Protein AF-A0AAU2U6T3-F1 (afdb_monomer)

Foldseek 3Di:
DVVVLVVLLVVLVVLLVVLVVVLVVCCVPPNDDPVSVVSVVVSVVSVVVSQVSCCVPPVDSDPPPPD

Secondary structure (DSSP, 8-state):
-HHHHHHHHHHHHHHHHHHHHHHHHHHHHH-S-HHHHHHHHHHHHHHHHHHHHHHHHHS-S-TT---

pLDDT: mean 74.19, std 7.27, range [51.91, 81.94]

Structure (mmCIF, N/CA/C/O backbone):
data_AF-A0AAU2U6T3-F1
#
_entry.id   AF-A0AAU2U6T3-F1
#
loop_
_atom_site.group_PDB
_atom_site.id
_atom_site.type_symbol
_atom_site.label_atom_id
_atom_site.label_alt_id
_atom_site.label_comp_id
_atom_site.label_asym_id
_atom_site.label_entity_id
_atom_site.label_seq_id
_atom_site.pdbx_PDB_ins_code
_atom_site.Cartn_x
_atom_site.Cartn_y
_atom_site.Cartn_z
_atom_site.occupancy
_atom_site.B_iso_or_equiv
_atom_site.auth_seq_id
_atom_site.auth_comp_id
_atom_site.auth_asym_id
_atom_site.auth_atom_id
_atom_site.pdbx_PDB_model_num
ATOM 1 N N . MET A 1 1 ? -23.321 0.026 13.106 1.00 60.66 1 MET A N 1
ATOM 2 C CA . MET A 1 1 ? -21.945 0.579 13.034 1.00 60.66 1 MET A CA 1
ATOM 3 C C . MET A 1 1 ? -20.922 -0.433 12.517 1.00 60.66 1 MET A C 1
ATOM 5 O O . MET A 1 1 ? -20.277 -0.125 11.528 1.00 60.66 1 MET A O 1
ATOM 9 N N . ARG A 1 2 ? -20.821 -1.645 13.091 1.00 64.62 2 ARG A N 1
ATOM 10 C CA . ARG A 1 2 ? -19.826 -2.672 12.702 1.00 64.62 2 ARG A CA 1
ATOM 11 C C . ARG A 1 2 ? -19.942 -3.177 11.249 1.00 64.62 2 ARG A C 1
ATOM 13 O O . ARG A 1 2 ? -18.931 -3.356 10.588 1.00 64.62 2 ARG A O 1
ATOM 20 N N . SER A 1 3 ? -21.162 -3.353 10.731 1.00 70.88 3 SER A N 1
ATOM 21 C CA . SER A 1 3 ? -21.394 -3.784 9.336 1.00 70.88 3 SER A CA 1
ATOM 22 C C . SER A 1 3 ? -20.943 -2.736 8.306 1.00 70.88 3 SER A C 1
ATOM 24 O O . SER A 1 3 ? -20.304 -3.088 7.319 1.00 70.88 3 SER A O 1
ATOM 26 N N . LEU A 1 4 ? -21.168 -1.446 8.582 1.00 74.56 4 LEU A N 1
ATOM 27 C CA . LEU A 1 4 ? -20.759 -0.348 7.698 1.00 74.56 4 LEU A CA 1
ATOM 28 C C . LEU A 1 4 ? -19.230 -0.263 7.565 1.00 74.56 4 LEU A C 1
ATOM 30 O O . LEU A 1 4 ? -18.705 0.006 6.491 1.00 74.56 4 LEU A O 1
ATOM 34 N N . THR A 1 5 ? -18.509 -0.532 8.656 1.00 75.19 5 THR A N 1
ATOM 35 C CA . THR A 1 5 ? -17.040 -0.535 8.671 1.00 75.19 5 THR A CA 1
ATOM 36 C C . THR A 1 5 ? -16.462 -1.738 7.939 1.00 75.19 5 THR A C 1
ATOM 38 O O . THR A 1 5 ? -15.486 -1.584 7.215 1.00 75.19 5 THR A O 1
ATOM 41 N N . VAL A 1 6 ? -17.086 -2.913 8.066 1.00 76.00 6 VAL A N 1
ATOM 42 C CA . VAL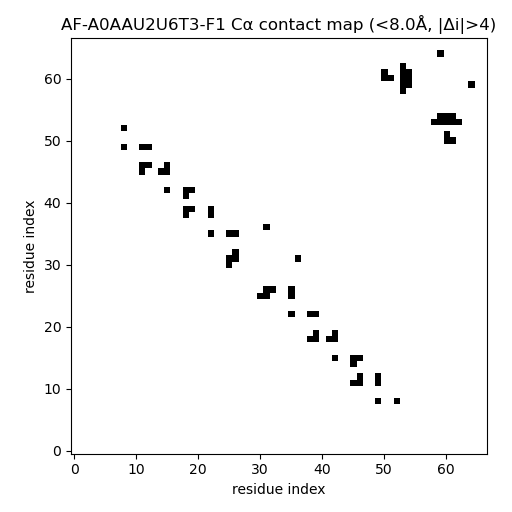 A 1 6 ? -16.701 -4.107 7.296 1.00 76.00 6 VAL A CA 1
ATOM 43 C C . VAL A 1 6 ? -16.958 -3.898 5.804 1.00 76.00 6 VAL A C 1
ATOM 45 O O . VAL A 1 6 ? -16.104 -4.239 4.991 1.00 76.00 6 VAL A O 1
ATOM 48 N N . PHE A 1 7 ? -18.088 -3.284 5.443 1.00 76.62 7 PHE A N 1
ATOM 49 C CA . PHE A 1 7 ? -18.394 -2.929 4.058 1.00 76.62 7 PHE A CA 1
ATOM 50 C C . PHE A 1 7 ? -17.368 -1.938 3.489 1.00 76.62 7 PHE A C 1
ATOM 52 O O . PHE A 1 7 ? -16.793 -2.192 2.434 1.00 76.62 7 PHE A O 1
ATOM 59 N N . ALA A 1 8 ? -17.059 -0.862 4.221 1.00 77.62 8 ALA A N 1
ATOM 60 C CA . ALA A 1 8 ? -16.046 0.112 3.818 1.00 77.62 8 ALA A CA 1
ATOM 61 C C . ALA A 1 8 ? -14.646 -0.513 3.690 1.00 77.62 8 ALA A C 1
ATOM 63 O O . ALA A 1 8 ? -13.950 -0.255 2.711 1.00 77.62 8 ALA A O 1
ATOM 64 N N . GLN A 1 9 ? -14.244 -1.376 4.633 1.00 78.44 9 GLN A N 1
ATOM 65 C CA . GLN A 1 9 ? -12.993 -2.132 4.527 1.00 78.44 9 GLN A CA 1
ATOM 66 C C . GLN A 1 9 ? -12.984 -3.009 3.276 1.00 78.44 9 GLN A C 1
ATOM 68 O O . GLN A 1 9 ? -12.004 -2.969 2.544 1.00 78.44 9 GLN A O 1
ATOM 73 N N . GLY A 1 10 ? -14.077 -3.730 3.003 1.00 79.12 10 GLY A N 1
ATOM 74 C CA . GLY A 1 10 ? -14.244 -4.554 1.806 1.00 79.12 10 GLY A CA 1
ATOM 75 C C . GLY A 1 10 ? -14.036 -3.764 0.514 1.00 79.12 10 GLY A C 1
ATOM 76 O O . GLY A 1 10 ? -13.204 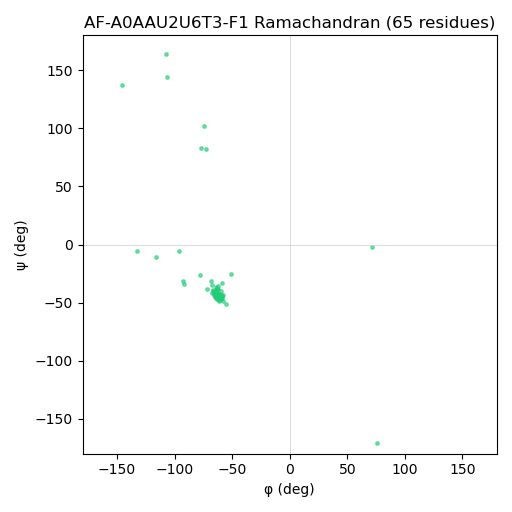-4.150 -0.30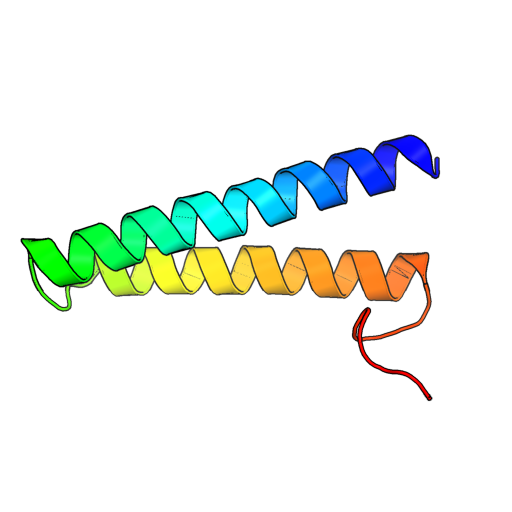7 1.00 79.12 10 GLY A O 1
ATOM 77 N N . VAL A 1 11 ? -14.721 -2.625 0.373 1.00 81.88 11 VAL A N 1
ATOM 78 C CA . VAL A 1 11 ? -14.600 -1.725 -0.789 1.00 81.88 11 VAL A CA 1
ATOM 79 C C . VAL A 1 11 ? -13.169 -1.207 -0.950 1.00 81.88 11 VAL A C 1
ATOM 81 O O . VAL A 1 11 ? -12.634 -1.223 -2.056 1.00 81.88 11 VAL A O 1
ATOM 84 N N . LEU A 1 12 ? -12.516 -0.807 0.145 1.00 78.75 12 LEU A N 1
ATOM 85 C CA . LEU A 1 12 ? -11.126 -0.342 0.125 1.00 78.75 12 LEU A CA 1
ATOM 86 C C . LEU A 1 12 ? -10.150 -1.454 -0.287 1.00 78.75 12 LEU A C 1
ATOM 88 O O . LEU A 1 12 ? -9.301 -1.219 -1.143 1.00 78.75 12 LEU A O 1
ATOM 92 N N . THR A 1 13 ? -10.284 -2.674 0.252 1.00 79.50 13 THR A N 1
ATOM 93 C CA . THR A 1 13 ? -9.472 -3.824 -0.194 1.00 79.50 13 THR A CA 1
ATOM 94 C C . THR A 1 13 ? -9.681 -4.128 -1.669 1.00 79.50 13 THR A C 1
ATOM 96 O O . THR A 1 13 ? -8.718 -4.420 -2.372 1.00 79.50 13 THR A O 1
ATOM 99 N N . LEU A 1 14 ? -10.918 -4.037 -2.156 1.00 80.25 14 LEU A N 1
ATOM 100 C CA . LEU A 1 14 ? -11.224 -4.287 -3.559 1.00 80.25 14 LEU A CA 1
ATOM 101 C C . LEU A 1 14 ? -10.588 -3.214 -4.455 1.00 80.25 14 LEU A C 1
ATOM 103 O O . LEU A 1 14 ? -9.987 -3.548 -5.472 1.00 80.25 14 LEU A O 1
ATOM 107 N N . GLY A 1 15 ? -10.615 -1.948 -4.025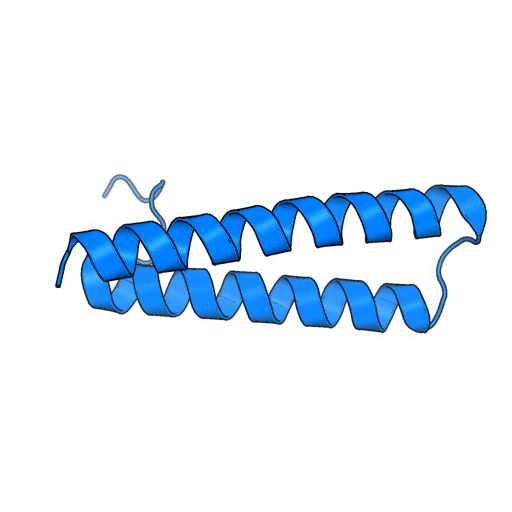 1.00 78.25 15 GLY A N 1
ATOM 108 C CA . GLY A 1 15 ? -9.900 -0.850 -4.681 1.00 78.25 15 GLY A CA 1
ATOM 109 C C . GLY A 1 15 ? -8.386 -1.073 -4.746 1.00 78.25 15 GLY A C 1
ATOM 110 O O . GLY A 1 15 ? -7.794 -0.889 -5.807 1.00 78.25 15 GLY A O 1
ATOM 111 N N . VAL A 1 16 ? -7.770 -1.543 -3.655 1.00 80.62 16 VAL A N 1
ATOM 112 C CA . VAL A 1 16 ? -6.342 -1.917 -3.613 1.00 80.62 16 VAL A CA 1
ATOM 113 C C . VAL A 1 16 ? -6.030 -3.020 -4.627 1.00 80.62 16 VAL A C 1
ATOM 115 O O . VAL A 1 16 ? -5.074 -2.888 -5.387 1.00 80.62 16 VAL A O 1
ATOM 118 N N . VAL A 1 17 ? -6.845 -4.078 -4.686 1.00 81.19 17 VAL A N 1
ATOM 119 C CA . VAL A 1 17 ? -6.656 -5.194 -5.632 1.00 81.19 17 VAL A CA 1
ATOM 120 C C . VAL A 1 17 ? -6.770 -4.722 -7.080 1.00 81.19 17 VAL A C 1
ATOM 122 O O . VAL A 1 17 ? -5.906 -5.041 -7.895 1.00 81.19 17 VAL A O 1
ATOM 125 N N . VAL A 1 18 ? -7.797 -3.930 -7.400 1.00 81.94 18 VAL A N 1
ATOM 126 C CA . VAL A 1 18 ? -8.004 -3.397 -8.755 1.00 81.94 18 VAL A CA 1
ATOM 127 C C . VAL A 1 18 ? -6.850 -2.480 -9.158 1.00 81.94 18 VAL A C 1
ATOM 129 O O . VAL A 1 18 ? -6.292 -2.651 -10.237 1.00 81.94 18 VAL A O 1
ATOM 132 N N . MET A 1 19 ? -6.432 -1.554 -8.291 1.00 79.56 19 MET A N 1
ATOM 133 C CA . MET A 1 19 ? -5.294 -0.668 -8.562 1.00 79.56 19 MET A CA 1
ATOM 134 C C . MET A 1 19 ? -3.978 -1.433 -8.728 1.00 79.56 19 MET A C 1
ATOM 136 O O . MET A 1 19 ? -3.156 -1.060 -9.564 1.00 79.56 19 MET A O 1
ATOM 140 N N . MET A 1 20 ? -3.776 -2.514 -7.972 1.00 81.25 20 MET A N 1
ATOM 141 C CA . MET A 1 20 ? -2.591 -3.366 -8.095 1.00 81.25 20 MET A CA 1
ATOM 142 C C . MET A 1 20 ? -2.576 -4.106 -9.432 1.00 81.25 20 MET A C 1
ATOM 144 O O . MET A 1 20 ? -1.541 -4.144 -10.094 1.00 81.25 20 MET A O 1
ATOM 148 N N . LEU A 1 21 ? -3.729 -4.621 -9.863 1.00 81.06 21 LEU A N 1
ATOM 149 C CA . LEU A 1 21 ? -3.914 -5.226 -11.182 1.00 81.06 21 LEU A CA 1
ATOM 150 C C . LEU A 1 21 ? -3.666 -4.223 -12.312 1.00 81.06 21 LEU A C 1
ATOM 152 O O . LEU A 1 21 ? -2.913 -4.529 -13.230 1.00 81.06 21 LEU A O 1
ATOM 156 N N . VAL A 1 22 ? -4.243 -3.021 -12.228 1.00 81.25 22 VAL A N 1
ATOM 157 C CA . VAL A 1 22 ? -4.073 -1.962 -13.238 1.00 81.25 22 VAL A CA 1
ATOM 158 C C . VAL A 1 22 ? -2.620 -1.502 -13.314 1.00 81.25 22 VAL A C 1
ATOM 160 O O . VAL A 1 22 ? -2.069 -1.406 -14.408 1.00 81.25 22 VAL A O 1
ATOM 163 N N . SER A 1 23 ? -1.976 -1.282 -12.166 1.00 76.75 23 SER A N 1
ATOM 164 C CA . SER A 1 23 ? -0.557 -0.921 -12.111 1.00 76.75 23 SER A CA 1
ATOM 165 C C . SER A 1 23 ? 0.307 -2.041 -12.693 1.00 76.75 23 SER A C 1
ATOM 167 O O . SER A 1 23 ? 1.156 -1.782 -13.539 1.00 76.75 23 SER A O 1
ATOM 169 N N . GLY A 1 24 ? 0.053 -3.301 -12.325 1.00 76.62 24 GLY A N 1
ATOM 170 C CA . GLY A 1 24 ? 0.755 -4.453 -12.894 1.00 76.62 24 GLY A CA 1
ATOM 171 C C . GLY A 1 24 ? 0.602 -4.539 -14.415 1.00 76.62 24 GLY A C 1
ATOM 172 O O . GLY A 1 24 ? 1.589 -4.727 -15.125 1.00 76.62 24 GLY A O 1
ATOM 173 N N . LEU A 1 25 ? -0.610 -4.314 -14.931 1.00 78.31 25 LEU A N 1
ATOM 174 C CA . LEU A 1 25 ? -0.872 -4.292 -16.369 1.00 78.31 25 LEU A CA 1
ATOM 175 C C . LEU A 1 25 ? -0.137 -3.143 -17.071 1.00 78.31 25 LEU A C 1
ATOM 177 O O . LEU A 1 25 ? 0.417 -3.341 -18.151 1.00 78.31 25 LEU A O 1
ATOM 181 N N . MET A 1 26 ? -0.112 -1.950 -16.470 1.00 75.69 26 MET A N 1
ATOM 182 C CA . MET A 1 26 ? 0.607 -0.792 -17.009 1.00 75.69 26 MET A CA 1
ATOM 183 C C . MET A 1 26 ? 2.122 -1.021 -17.050 1.00 75.69 26 MET A C 1
ATOM 185 O O . MET A 1 26 ? 2.740 -0.714 -18.068 1.00 75.69 26 MET A O 1
ATOM 189 N N . VAL A 1 27 ? 2.710 -1.633 -16.012 1.00 78.38 27 VAL A N 1
ATOM 190 C CA . VAL A 1 27 ? 4.134 -2.020 -16.018 1.00 78.38 27 VAL A CA 1
ATOM 191 C C . VAL A 1 27 ? 4.431 -2.959 -17.183 1.00 78.38 27 VAL A C 1
ATOM 193 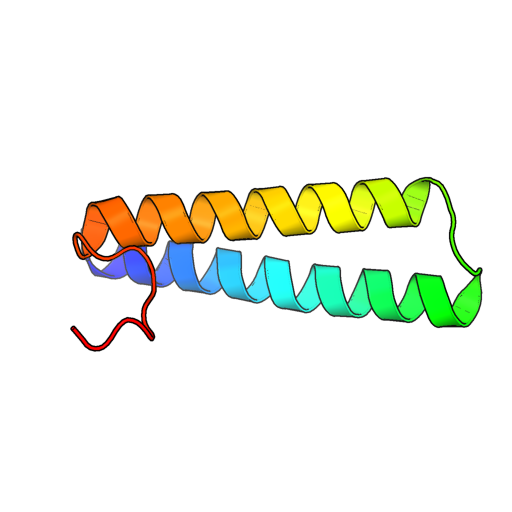O O . VAL A 1 27 ? 5.385 -2.726 -17.921 1.00 78.38 27 VAL A O 1
ATOM 196 N N . VAL A 1 28 ? 3.607 -3.997 -17.366 1.00 78.88 28 VAL A N 1
ATOM 197 C CA . VAL A 1 28 ? 3.807 -5.013 -18.413 1.00 78.88 28 VAL A CA 1
ATOM 198 C C . VAL A 1 28 ? 3.614 -4.436 -19.818 1.00 78.88 28 VAL A C 1
ATOM 200 O O . VAL A 1 28 ? 4.306 -4.845 -20.744 1.00 78.88 28 VAL A O 1
ATOM 203 N N . SER A 1 29 ? 2.689 -3.489 -19.993 1.00 75.69 29 SER A N 1
ATOM 204 C CA . SER A 1 29 ? 2.306 -2.979 -21.316 1.00 75.69 29 SER A CA 1
ATOM 205 C C . SER A 1 29 ? 3.071 -1.738 -21.779 1.00 75.69 29 SER 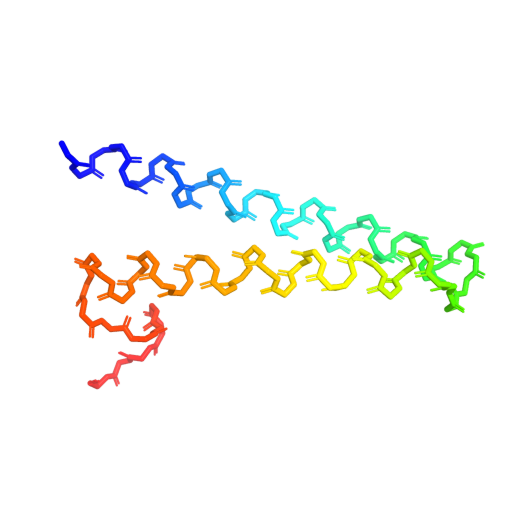A C 1
ATOM 207 O O . SER A 1 29 ? 3.253 -1.567 -22.983 1.00 75.69 29 SER A O 1
ATOM 209 N N . ARG A 1 30 ? 3.494 -0.849 -20.870 1.00 69.62 30 ARG A N 1
ATOM 210 C CA . ARG A 1 30 ? 4.078 0.461 -21.225 1.00 69.62 30 ARG A CA 1
ATOM 211 C C . ARG A 1 30 ? 5.374 0.809 -20.483 1.00 69.62 30 ARG A C 1
ATOM 213 O O . ARG A 1 30 ? 5.993 1.814 -20.820 1.00 69.62 30 ARG A O 1
ATOM 220 N N . GLY A 1 31 ? 5.809 -0.003 -19.517 1.00 65.31 31 GLY A N 1
ATOM 221 C CA . GLY A 1 31 ? 6.955 0.313 -18.660 1.00 65.31 31 GLY A CA 1
ATOM 222 C C . GLY A 1 31 ? 6.631 1.356 -17.580 1.00 65.31 31 GLY A C 1
ATOM 223 O O . GLY A 1 31 ? 5.472 1.697 -17.343 1.00 65.31 31 GLY A O 1
ATOM 224 N N . VAL A 1 32 ? 7.654 1.845 -16.872 1.00 63.84 32 VAL A N 1
ATOM 225 C CA . VAL A 1 32 ? 7.475 2.782 -15.747 1.00 63.84 32 VAL A CA 1
ATOM 226 C C . VAL A 1 32 ? 7.134 4.178 -16.277 1.00 63.84 32 VAL A C 1
ATOM 228 O O . VAL A 1 32 ? 8.009 4.903 -16.743 1.00 63.84 32 VAL A O 1
ATOM 231 N N . SER A 1 33 ? 5.854 4.552 -16.208 1.00 72.50 33 SER A N 1
ATOM 232 C CA . SER A 1 33 ? 5.336 5.861 -16.621 1.00 72.50 33 SER A CA 1
ATOM 233 C C . SER A 1 33 ? 4.935 6.730 -15.420 1.00 72.50 33 SER A C 1
ATOM 235 O O . SER A 1 33 ? 4.748 6.241 -14.304 1.00 72.50 33 SER A O 1
ATOM 237 N N . LEU A 1 34 ? 4.760 8.039 -15.638 1.00 74.62 34 LEU A N 1
ATOM 238 C CA . LEU A 1 34 ? 4.241 8.956 -14.611 1.00 74.62 34 LEU A CA 1
ATOM 239 C C . LEU A 1 34 ? 2.837 8.532 -14.125 1.00 74.62 34 LEU A C 1
ATOM 241 O O . LEU A 1 34 ? 2.509 8.679 -12.949 1.00 74.62 34 LEU A O 1
ATOM 245 N N . GLU A 1 35 ? 2.034 7.954 -15.021 1.00 73.31 35 GLU A N 1
ATOM 246 C CA . GLU A 1 35 ? 0.708 7.393 -14.723 1.00 73.31 35 GLU A CA 1
ATOM 247 C C . GLU A 1 35 ? 0.813 6.223 -13.737 1.00 73.31 35 GLU A C 1
ATOM 249 O O . GLU A 1 35 ? 0.010 6.109 -12.812 1.00 73.31 35 GLU A O 1
ATOM 254 N N . LEU A 1 36 ? 1.858 5.400 -13.874 1.00 72.06 36 LEU A N 1
ATOM 255 C CA . LEU A 1 36 ? 2.155 4.328 -12.934 1.00 72.06 36 LEU A CA 1
ATOM 256 C C . LEU A 1 36 ? 2.489 4.875 -11.542 1.00 72.06 36 LEU A C 1
ATOM 258 O O . LEU A 1 36 ? 2.009 4.355 -10.538 1.00 72.06 36 LEU A O 1
ATOM 262 N N . ALA A 1 37 ? 3.285 5.9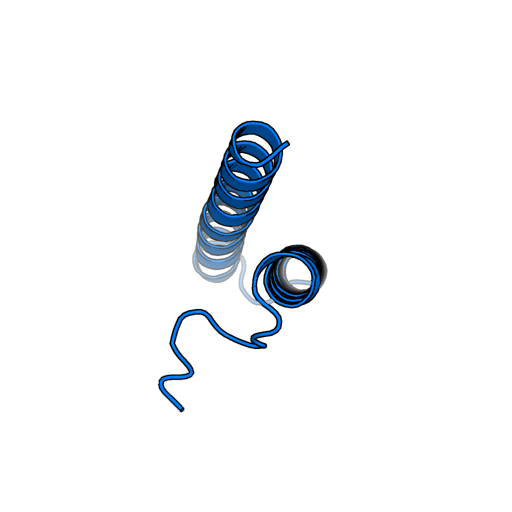44 -11.468 1.00 73.44 37 ALA A N 1
ATOM 263 C CA . ALA A 1 37 ? 3.619 6.584 -10.198 1.00 73.44 37 ALA A CA 1
ATOM 264 C C . ALA A 1 37 ? 2.372 7.166 -9.508 1.00 73.44 37 ALA A C 1
ATOM 266 O O . ALA A 1 37 ? 2.218 7.032 -8.293 1.00 73.44 37 ALA A O 1
ATOM 267 N N . GLN A 1 38 ? 1.444 7.746 -10.277 1.00 75.44 38 GLN A N 1
ATOM 268 C CA . GLN A 1 38 ? 0.150 8.199 -9.759 1.00 75.44 38 GLN A CA 1
ATOM 269 C C . GLN A 1 38 ? -0.717 7.030 -9.276 1.00 75.44 38 GLN A C 1
ATOM 271 O O . GLN A 1 38 ? -1.290 7.112 -8.188 1.00 75.44 38 GLN A O 1
ATOM 276 N N . ALA A 1 39 ? -0.774 5.930 -10.032 1.00 75.31 39 ALA A N 1
ATOM 277 C CA . ALA A 1 39 ? -1.512 4.729 -9.648 1.00 75.31 39 ALA A CA 1
ATOM 278 C C . ALA A 1 39 ? -0.965 4.114 -8.348 1.00 75.31 39 ALA A C 1
ATOM 280 O O . ALA A 1 39 ? -1.733 3.798 -7.441 1.00 75.31 39 ALA A O 1
ATOM 281 N N . VAL A 1 40 ? 0.362 4.039 -8.201 1.00 77.25 40 VAL A N 1
ATOM 282 C CA . VAL A 1 40 ? 1.030 3.582 -6.971 1.00 77.25 40 VAL A CA 1
ATOM 283 C C . VAL A 1 40 ? 0.763 4.533 -5.799 1.00 77.25 40 VAL A C 1
ATOM 285 O O . VAL A 1 40 ? 0.496 4.072 -4.688 1.00 77.25 40 VAL A O 1
ATOM 288 N N . GLY A 1 41 ? 0.771 5.849 -6.028 1.00 79.12 41 GLY A N 1
ATOM 289 C CA . GLY A 1 41 ? 0.422 6.843 -5.010 1.00 79.12 41 GLY A CA 1
ATOM 290 C C . GLY A 1 41 ? -1.021 6.705 -4.512 1.00 79.12 41 GLY A C 1
ATOM 291 O O . GLY A 1 41 ? -1.268 6.721 -3.305 1.00 79.12 41 GLY A O 1
ATOM 292 N N . LEU A 1 42 ? -1.972 6.487 -5.424 1.00 78.94 42 LEU A N 1
ATOM 293 C CA . LEU A 1 42 ? -3.370 6.182 -5.097 1.00 78.94 42 LEU A CA 1
ATOM 294 C C . LEU A 1 42 ? -3.494 4.884 -4.291 1.00 78.94 42 LEU A C 1
ATOM 296 O O . LEU A 1 42 ? -4.216 4.839 -3.296 1.00 78.94 42 LEU A O 1
ATOM 300 N N . LEU A 1 43 ? -2.746 3.851 -4.671 1.00 77.69 43 LEU A N 1
ATOM 301 C CA . LEU A 1 43 ? -2.668 2.578 -3.952 1.00 77.69 43 LEU A CA 1
ATOM 302 C C . LEU A 1 43 ? -2.192 2.761 -2.507 1.00 77.69 43 LEU A C 1
ATOM 304 O O . LEU A 1 43 ? -2.805 2.232 -1.577 1.00 77.69 43 LEU A O 1
ATOM 308 N N . ALA A 1 44 ? -1.134 3.551 -2.313 1.00 77.75 44 ALA A N 1
ATOM 309 C CA . ALA A 1 44 ? -0.610 3.886 -0.995 1.00 77.75 44 ALA A CA 1
ATOM 310 C C . ALA A 1 44 ? -1.632 4.672 -0.158 1.00 77.75 44 ALA A C 1
ATOM 312 O O . ALA A 1 44 ? -1.774 4.415 1.038 1.00 77.75 44 ALA A O 1
ATOM 313 N N . LEU A 1 45 ? -2.393 5.578 -0.781 1.00 81.81 45 LEU A N 1
ATOM 314 C CA . LEU A 1 45 ? -3.461 6.327 -0.119 1.00 81.81 45 LEU A CA 1
ATOM 315 C C . LEU A 1 45 ? -4.592 5.401 0.360 1.00 81.81 45 LEU A C 1
ATOM 317 O O . LEU A 1 45 ? -5.020 5.495 1.512 1.00 81.81 45 LEU A O 1
ATOM 321 N N . PHE A 1 46 ? -5.040 4.474 -0.492 1.00 78.75 46 PHE A N 1
ATOM 322 C CA . PHE A 1 46 ? -6.060 3.481 -0.146 1.00 78.75 46 PHE A CA 1
ATOM 323 C C . PHE A 1 46 ? -5.602 2.545 0.977 1.00 78.75 46 PHE A C 1
ATOM 325 O O . PHE A 1 46 ? -6.362 2.290 1.914 1.00 78.75 46 PHE A O 1
ATOM 332 N N . LEU A 1 47 ? -4.349 2.084 0.928 1.00 77.94 47 LEU A N 1
ATOM 333 C CA . LEU A 1 47 ? -3.737 1.299 2.002 1.00 77.94 47 LEU A CA 1
ATOM 334 C C . LEU A 1 47 ? -3.648 2.097 3.307 1.00 77.94 47 LEU A C 1
ATOM 336 O O . LEU A 1 47 ? -4.011 1.583 4.363 1.00 77.94 47 LEU A O 1
ATOM 340 N N . GLY A 1 48 ? -3.230 3.362 3.248 1.00 79.94 48 GLY A N 1
ATOM 341 C CA . GLY A 1 48 ? -3.172 4.246 4.411 1.00 79.94 48 GLY A CA 1
ATOM 342 C C . GLY A 1 48 ? -4.543 4.445 5.061 1.00 79.94 48 GLY A C 1
ATOM 343 O O . GLY A 1 48 ? -4.679 4.298 6.275 1.00 79.94 48 GLY A O 1
ATOM 344 N N . LEU A 1 49 ? -5.580 4.699 4.259 1.00 80.75 49 LEU A N 1
ATOM 345 C CA . LEU A 1 49 ? -6.969 4.791 4.724 1.00 80.75 49 LEU A CA 1
ATOM 346 C C . LEU A 1 49 ? -7.432 3.497 5.397 1.00 80.75 49 LEU A C 1
ATOM 348 O O . LEU A 1 49 ? -8.028 3.543 6.476 1.00 80.75 49 LEU A O 1
ATOM 352 N N . LEU A 1 50 ? -7.119 2.348 4.798 1.00 77.88 50 LEU A N 1
ATOM 353 C CA . LEU A 1 50 ? -7.452 1.043 5.357 1.00 77.88 50 LEU A CA 1
ATOM 354 C C . LEU A 1 50 ? -6.780 0.826 6.722 1.00 77.88 50 LEU A C 1
ATOM 356 O O . L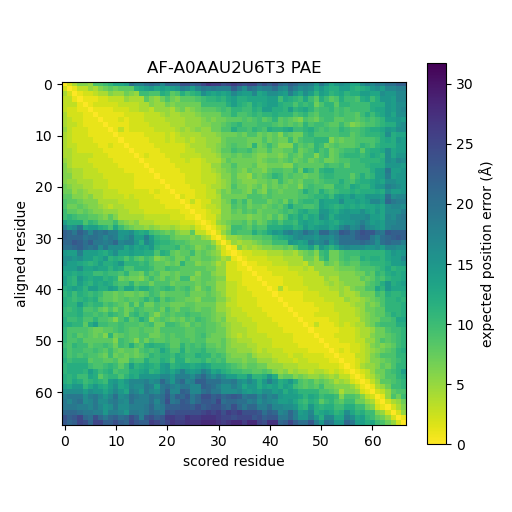EU A 1 50 ? -7.453 0.417 7.668 1.00 77.88 50 LEU A O 1
ATOM 360 N N . LEU A 1 51 ? -5.495 1.171 6.851 1.00 76.94 51 LEU A N 1
ATOM 361 C CA . LEU A 1 51 ? -4.740 1.078 8.106 1.00 76.94 51 LEU A CA 1
ATOM 362 C C . LEU A 1 51 ? -5.280 2.030 9.180 1.00 76.94 51 LEU A C 1
ATOM 364 O O . LEU A 1 51 ? -5.396 1.651 10.344 1.00 76.94 51 LEU A O 1
ATOM 368 N N . VAL A 1 52 ? -5.657 3.258 8.813 1.00 81.50 52 VAL A N 1
ATOM 369 C CA . VAL A 1 52 ? -6.252 4.224 9.751 1.00 81.50 52 VAL A CA 1
ATOM 370 C C . VAL A 1 52 ? -7.606 3.727 10.257 1.00 81.50 52 VAL A C 1
ATOM 372 O O . VAL A 1 52 ? -7.868 3.779 11.461 1.00 81.50 52 VAL A O 1
ATOM 375 N N . ILE A 1 53 ? -8.455 3.209 9.366 1.00 78.19 53 ILE A N 1
ATOM 376 C CA . ILE A 1 53 ? -9.753 2.634 9.737 1.00 78.19 53 ILE A CA 1
ATOM 377 C C . ILE A 1 53 ? -9.552 1.401 10.619 1.00 78.19 53 ILE A C 1
ATOM 379 O O . ILE A 1 53 ? -10.231 1.258 11.637 1.00 78.19 53 ILE A O 1
ATOM 383 N N . GLU A 1 54 ? -8.598 0.531 10.285 1.00 73.56 54 GLU A N 1
ATOM 384 C CA . GLU A 1 54 ? -8.286 -0.653 11.084 1.00 73.56 54 GLU A CA 1
ATOM 385 C C . GLU A 1 54 ? -7.768 -0.270 12.481 1.00 73.56 54 GLU A C 1
ATOM 387 O O . GLU A 1 54 ? -8.277 -0.780 13.483 1.00 73.56 54 GLU A O 1
ATOM 392 N N . ARG A 1 55 ? -6.884 0.731 12.586 1.00 76.44 55 ARG A N 1
ATOM 393 C CA . ARG A 1 55 ? -6.407 1.274 13.867 1.00 76.44 55 ARG A CA 1
ATOM 394 C C . ARG A 1 55 ? -7.535 1.856 14.707 1.00 76.44 55 ARG A C 1
ATOM 396 O O . ARG A 1 55 ? -7.591 1.617 15.909 1.00 76.44 55 ARG A O 1
ATOM 403 N N . ARG A 1 56 ? -8.446 2.615 14.098 1.00 77.19 56 ARG A N 1
ATOM 404 C CA . ARG A 1 56 ? -9.586 3.216 14.808 1.00 77.19 56 ARG A CA 1
ATOM 405 C C . ARG A 1 56 ? -10.603 2.179 15.278 1.00 77.19 56 ARG A C 1
ATOM 407 O O . ARG A 1 56 ? -11.241 2.394 16.300 1.00 77.19 56 ARG A O 1
ATOM 414 N N . THR A 1 57 ? -10.759 1.077 14.547 1.00 72.38 57 THR A N 1
ATOM 415 C CA . THR A 1 57 ? -11.777 0.051 14.834 1.00 72.38 57 THR A CA 1
ATOM 416 C C . THR A 1 57 ? -11.283 -1.066 15.741 1.00 72.38 57 THR A C 1
ATOM 418 O O . THR A 1 57 ? -12.062 -1.595 16.528 1.00 72.38 57 THR A O 1
ATOM 421 N N . THR A 1 58 ? -10.007 -1.436 15.644 1.00 71.25 58 THR A N 1
ATOM 422 C CA . THR A 1 58 ? -9.427 -2.564 16.390 1.00 71.25 58 THR A CA 1
ATOM 423 C C . THR A 1 58 ? -8.343 -2.149 17.381 1.00 71.25 58 THR A C 1
ATOM 425 O O . THR A 1 58 ? -7.909 -2.977 18.178 1.00 71.25 58 THR A O 1
ATOM 428 N N . GLY A 1 59 ? -7.878 -0.895 17.339 1.00 69.31 59 GLY A N 1
ATOM 429 C CA . GLY A 1 59 ? -6.719 -0.431 18.108 1.00 69.31 59 GLY A CA 1
ATOM 430 C C . GLY A 1 59 ? -5.378 -0.969 17.594 1.00 69.31 59 GLY A C 1
ATOM 431 O O . GLY A 1 59 ? -4.336 -0.606 18.133 1.00 69.31 59 GLY A O 1
ATOM 432 N N . ARG A 1 60 ? -5.379 -1.815 16.554 1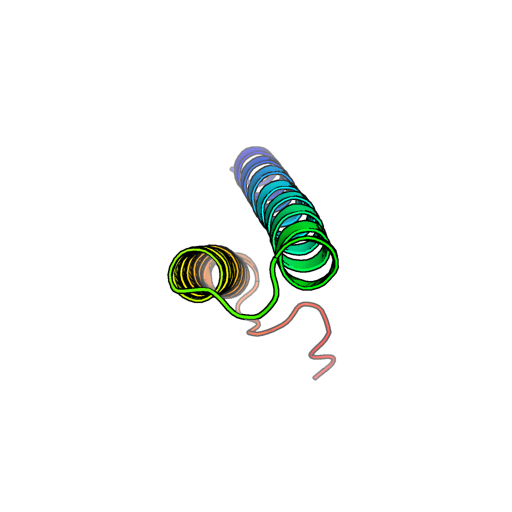.00 65.56 60 ARG A N 1
ATOM 433 C CA . ARG A 1 60 ? -4.192 -2.498 16.023 1.00 65.56 60 ARG A CA 1
ATOM 434 C C . ARG A 1 60 ? -3.764 -1.884 14.697 1.00 65.56 60 ARG A C 1
ATOM 436 O O . ARG A 1 60 ? -4.598 -1.475 13.898 1.00 65.56 60 ARG A O 1
ATOM 443 N N . TRP A 1 61 ? -2.455 -1.832 14.467 1.00 63.56 61 TRP A N 1
ATOM 444 C CA . TRP A 1 61 ? -1.880 -1.287 13.232 1.00 63.56 61 TRP A CA 1
ATOM 445 C C . TRP A 1 61 ? -1.960 -2.239 12.042 1.00 63.56 61 TRP A C 1
ATOM 447 O O . TRP A 1 61 ? -1.973 -1.777 10.913 1.00 63.56 61 TRP A O 1
ATOM 457 N N . PHE A 1 62 ? -2.011 -3.547 12.284 1.00 60.62 62 PHE A N 1
ATOM 458 C CA . PHE A 1 62 ? -2.120 -4.552 11.236 1.00 60.62 62 PHE A CA 1
ATOM 459 C C . PHE A 1 62 ? -2.960 -5.721 11.732 1.00 60.62 62 PHE A C 1
ATOM 461 O O . PHE A 1 62 ? -2.712 -6.244 12.822 1.00 60.62 62 PHE A O 1
ATOM 468 N N . ARG A 1 63 ? -3.863 -6.217 10.882 1.00 60.47 63 ARG A N 1
ATOM 469 C CA . ARG A 1 63 ? -4.574 -7.496 11.078 1.00 60.47 63 ARG A CA 1
ATOM 470 C C . ARG A 1 63 ? -3.651 -8.688 11.383 1.00 60.47 63 ARG A C 1
ATOM 472 O O . ARG A 1 63 ? -4.080 -9.641 12.026 1.00 60.47 63 ARG A O 1
ATOM 479 N N . TRP A 1 64 ? -2.390 -8.622 10.942 1.00 58.19 64 TRP A N 1
ATOM 480 C CA . TRP A 1 64 ? -1.356 -9.651 11.131 1.00 58.19 64 TRP A CA 1
ATOM 481 C C . TRP A 1 64 ? -0.430 -9.402 12.330 1.00 58.19 64 TRP A C 1
ATOM 483 O O . TRP A 1 64 ? 0.371 -10.275 12.662 1.00 58.19 64 TRP A O 1
ATOM 493 N N . SER A 1 65 ? -0.549 -8.261 13.021 1.00 51.91 65 SER A N 1
ATOM 494 C CA . SER A 1 65 ? 0.163 -8.026 14.281 1.00 51.91 65 SER A CA 1
ATOM 495 C C . SER A 1 65 ? -0.477 -8.877 15.376 1.00 51.91 65 SER A C 1
ATOM 497 O O . SER A 1 65 ? -1.345 -8.433 16.130 1.00 51.91 65 SER A O 1
ATOM 499 N N . ARG A 1 66 ? -0.084 -10.151 15.436 1.00 58.16 66 ARG A N 1
ATOM 500 C CA . ARG A 1 66 ? -0.278 -10.993 16.615 1.00 58.16 66 ARG A CA 1
ATOM 501 C C . ARG A 1 66 ? 0.780 -10.608 17.645 1.00 58.16 66 ARG A C 1
ATOM 503 O O . ARG A 1 66 ? 1.822 -11.254 17.700 1.00 58.16 66 ARG A O 1
ATOM 510 N N . ARG A 1 67 ? 0.510 -9.548 18.404 1.00 52.94 67 ARG A N 1
ATOM 511 C CA . ARG A 1 67 ? 1.006 -9.268 19.760 1.00 52.94 67 ARG A CA 1
ATOM 512 C C . ARG A 1 67 ? 0.320 -8.009 20.264 1.00 52.94 67 ARG A C 1
ATOM 514 O O . ARG A 1 67 ? 0.319 -7.016 19.504 1.00 52.94 67 ARG A O 1
#

Radius of gyration: 14.24 Å; Cα contacts (8 Å, |Δi|>4): 39; chains: 1; bounding box: 29×20×41 Å

Sequence (67 aa):
MRSLTVFAQGVLTLGVVVMMLVSGLMVVSRGVSLELAQAVGLLALFLGLLLVIERRTTGRWFRWSRR

Solvent-accessible surface area (backbone atoms only — not comparable to full-atom values): 3825 Å² total; per-residue (Å²): 113,72,66,62,53,52,50,52,49,51,53,42,52,49,50,42,51,51,44,49,52,53,40,52,50,42,46,76,74,72,42,95,44,74,66,47,56,51,44,51,52,52,38,52,49,44,51,48,52,49,38,50,52,40,27,74,74,69,74,38,79,45,99,79,62,88,122

Nearest PDB structures (foldseek):
  7ena-assembly1_g  TM=8.667E-01  e=8.507E+00  Homo sapiens

Mean predicted aligned error: 9.03 Å